Protein AF-A0A954YY53-F1 (afdb_monomer)

Radius of gyration: 18.64 Å; Cα contacts (8 Å, |Δi|>4): 77; chains: 1; bounding box: 44×34×55 Å

Mean predicted aligned error: 9.23 Å

Structure (mmCIF, N/CA/C/O backbone):
data_AF-A0A954YY53-F1
#
_entry.id   AF-A0A954YY53-F1
#
loop_
_atom_site.group_PDB
_atom_site.id
_atom_site.type_symbol
_atom_site.label_atom_id
_atom_site.label_alt_id
_atom_site.label_comp_id
_atom_site.label_asym_id
_atom_site.label_entity_id
_atom_site.label_seq_id
_atom_site.pdbx_PDB_ins_code
_atom_site.Cartn_x
_atom_site.Cartn_y
_atom_site.Cartn_z
_atom_site.occupancy
_atom_site.B_iso_or_equiv
_atom_site.auth_seq_id
_atom_site.auth_comp_id
_atom_site.auth_asym_id
_atom_site.auth_atom_id
_atom_site.pdbx_PDB_model_num
ATOM 1 N N . THR A 1 1 ? -7.122 -2.550 30.859 1.00 51.28 1 THR A N 1
ATOM 2 C CA . THR A 1 1 ? -6.478 -2.838 29.554 1.00 51.28 1 THR A CA 1
ATOM 3 C C . THR A 1 1 ? -6.355 -1.528 28.796 1.00 51.28 1 THR A C 1
ATOM 5 O O . THR A 1 1 ? -7.376 -0.921 28.524 1.00 51.28 1 THR A O 1
ATOM 8 N N . LEU A 1 2 ? -5.134 -1.042 28.533 1.00 55.38 2 LEU A N 1
ATOM 9 C CA . LEU A 1 2 ? -4.815 0.375 28.236 1.00 55.38 2 LEU A CA 1
ATOM 10 C C . LEU A 1 2 ? -5.600 1.068 27.095 1.00 55.38 2 LEU A C 1
ATOM 12 O O . LEU A 1 2 ? -5.570 2.289 27.028 1.00 55.38 2 LEU A O 1
ATOM 16 N N . LEU A 1 3 ? -6.327 0.342 26.237 1.00 59.22 3 LEU A N 1
ATOM 17 C CA . LEU A 1 3 ? -7.120 0.919 25.137 1.00 59.22 3 LEU A CA 1
ATOM 18 C C . LEU A 1 3 ? -8.454 0.192 24.845 1.00 59.22 3 LEU A C 1
ATOM 20 O O . LEU A 1 3 ? -9.056 0.445 23.808 1.00 59.22 3 LEU A O 1
ATOM 24 N N . GLY A 1 4 ? -8.893 -0.776 25.665 1.00 58.84 4 GLY A N 1
ATOM 25 C CA . GLY A 1 4 ? -10.041 -1.647 25.319 1.00 58.84 4 GLY A CA 1
ATOM 26 C C . GLY A 1 4 ? -9.805 -2.579 24.112 1.00 58.84 4 GLY A C 1
ATOM 27 O O . GLY A 1 4 ? -10.620 -3.437 23.812 1.00 58.84 4 GLY A O 1
ATOM 28 N N . LEU A 1 5 ? -8.636 -2.483 23.466 1.00 59.84 5 LEU A N 1
ATOM 29 C CA . LEU A 1 5 ? -8.260 -3.233 22.264 1.00 59.84 5 LEU A CA 1
ATOM 30 C C . LEU A 1 5 ? -8.167 -4.750 22.449 1.00 59.84 5 LEU A C 1
ATOM 32 O O . LEU A 1 5 ? -8.035 -5.452 21.459 1.00 59.84 5 LEU A O 1
ATOM 36 N N . ARG A 1 6 ? -8.137 -5.256 23.687 1.00 65.75 6 ARG A N 1
ATOM 37 C CA . ARG A 1 6 ? -7.903 -6.683 23.950 1.00 65.75 6 ARG A CA 1
ATOM 38 C C . ARG A 1 6 ? -9.086 -7.537 23.492 1.00 65.75 6 ARG A C 1
ATOM 40 O O . ARG A 1 6 ? -8.856 -8.642 23.014 1.00 65.75 6 ARG A O 1
ATOM 47 N N . ASP A 1 7 ? -10.295 -6.986 23.582 1.00 68.69 7 ASP A N 1
ATOM 48 C CA . ASP A 1 7 ? -11.527 -7.664 23.178 1.00 68.69 7 ASP A CA 1
ATOM 49 C C . ASP A 1 7 ? -11.673 -7.662 21.647 1.00 68.69 7 ASP A C 1
ATOM 51 O O . ASP A 1 7 ? -11.988 -8.695 21.071 1.00 68.69 7 ASP A O 1
ATOM 55 N N . ASP A 1 8 ? -11.308 -6.552 20.985 1.00 78.75 8 ASP A N 1
ATOM 56 C CA . ASP A 1 8 ? -11.354 -6.390 19.518 1.00 78.75 8 ASP A CA 1
ATOM 57 C C . ASP A 1 8 ? -10.004 -6.703 18.808 1.00 78.75 8 ASP A C 1
ATOM 59 O O . ASP A 1 8 ? -9.781 -6.342 17.641 1.00 78.75 8 ASP A O 1
ATOM 63 N N . PHE A 1 9 ? -9.030 -7.306 19.507 1.00 81.75 9 PHE A N 1
ATOM 64 C CA . PHE A 1 9 ? -7.673 -7.523 18.970 1.00 81.75 9 PHE A CA 1
ATOM 65 C C . PHE A 1 9 ? -7.703 -8.470 17.772 1.00 81.75 9 PHE A C 1
ATOM 67 O O . PHE A 1 9 ? -7.018 -8.257 16.768 1.00 81.75 9 PHE A O 1
ATOM 74 N N . ARG A 1 10 ? -8.541 -9.508 17.869 1.00 84.00 10 ARG A N 1
ATOM 75 C CA . ARG A 1 10 ? -8.727 -10.496 16.811 1.00 84.00 10 ARG A CA 1
ATOM 76 C C . ARG A 1 10 ? -9.337 -9.853 15.572 1.00 84.00 10 ARG A C 1
ATOM 78 O O . ARG A 1 10 ? -8.812 -10.074 14.482 1.00 84.00 10 ARG A O 1
ATOM 85 N N . GLU A 1 11 ? -10.386 -9.043 15.715 1.00 85.06 11 GLU A N 1
ATOM 86 C CA . GLU A 1 11 ? -10.974 -8.336 14.574 1.00 85.06 11 GLU A CA 1
ATOM 87 C C . GLU A 1 11 ? -9.999 -7.325 13.958 1.00 85.06 11 GLU A C 1
ATOM 89 O O . GLU A 1 11 ? -9.942 -7.190 12.736 1.00 85.06 11 GLU A O 1
ATOM 94 N N . SER A 1 12 ? -9.182 -6.662 14.780 1.00 85.38 12 SER A N 1
ATOM 95 C CA . SER A 1 12 ? -8.150 -5.736 14.296 1.00 85.38 12 SER A CA 1
ATOM 96 C C . SER A 1 12 ? -7.101 -6.457 13.443 1.00 85.38 12 SER A C 1
ATOM 98 O O . SER A 1 12 ? -6.790 -6.013 12.337 1.00 85.38 12 SER A O 1
ATOM 100 N N . LEU A 1 13 ? -6.596 -7.607 13.906 1.00 85.62 13 LEU A N 1
ATOM 101 C CA . LEU A 1 13 ? -5.674 -8.437 13.124 1.00 85.62 13 LEU A CA 1
ATOM 102 C C . LEU A 1 13 ? -6.324 -8.962 11.841 1.00 85.62 13 LEU A C 1
ATOM 104 O O . LEU A 1 13 ? -5.701 -8.913 10.782 1.00 85.62 13 LEU A O 1
ATOM 108 N N . GLN A 1 14 ? -7.578 -9.416 11.902 1.00 88.25 14 GLN A N 1
ATOM 109 C CA . GLN A 1 14 ? -8.319 -9.850 10.714 1.00 88.25 14 GLN A CA 1
ATOM 110 C C . GLN A 1 14 ? -8.444 -8.725 9.682 1.00 88.25 14 GLN A C 1
ATOM 112 O O . GLN A 1 14 ? -8.233 -8.968 8.496 1.00 88.25 14 GLN A O 1
ATOM 117 N N . ALA A 1 15 ? -8.721 -7.493 10.114 1.00 87.75 15 ALA A N 1
ATOM 118 C CA . ALA A 1 15 ? -8.807 -6.334 9.230 1.00 87.75 15 ALA A CA 1
ATOM 119 C C . ALA A 1 15 ? -7.459 -5.984 8.570 1.00 87.75 15 ALA A C 1
ATOM 121 O O . ALA A 1 15 ? -7.425 -5.552 7.411 1.00 87.75 15 ALA A O 1
ATOM 122 N N . ILE A 1 16 ? -6.347 -6.180 9.286 1.00 88.56 16 ILE A N 1
ATOM 123 C CA . ILE A 1 16 ? -4.993 -6.008 8.741 1.00 88.56 16 ILE A CA 1
ATOM 124 C C . ILE A 1 16 ? -4.698 -7.105 7.711 1.00 88.56 16 ILE A C 1
ATOM 126 O O . ILE A 1 16 ? -4.342 -6.789 6.574 1.00 88.56 16 ILE A O 1
ATOM 130 N N . PHE A 1 17 ? -4.901 -8.377 8.067 1.00 90.38 17 PHE A N 1
ATOM 131 C CA . PHE A 1 17 ? -4.653 -9.508 7.168 1.00 90.38 17 PHE A CA 1
ATOM 132 C C . PHE A 1 17 ? -5.549 -9.485 5.930 1.00 90.38 17 PHE A C 1
ATOM 134 O O . PHE A 1 17 ? -5.073 -9.784 4.840 1.00 90.38 17 PHE A O 1
ATOM 141 N N . ALA A 1 18 ? -6.808 -9.064 6.057 1.00 89.88 18 ALA A N 1
ATOM 142 C CA . ALA A 1 18 ? -7.699 -8.882 4.916 1.00 89.88 18 ALA A CA 1
ATOM 143 C C . ALA A 1 18 ? -7.172 -7.812 3.946 1.00 89.88 18 ALA A C 1
ATOM 145 O O . ALA A 1 18 ? -7.230 -7.998 2.732 1.00 89.88 18 ALA A O 1
ATOM 146 N N . GLY A 1 19 ? -6.604 -6.718 4.467 1.00 89.75 19 GLY A N 1
ATOM 147 C CA . GLY A 1 19 ? -5.923 -5.712 3.649 1.00 89.75 19 GLY A CA 1
ATOM 148 C C . GLY A 1 19 ? -4.713 -6.277 2.899 1.00 89.75 19 GLY A C 1
ATOM 149 O O . GLY A 1 19 ? -4.569 -6.024 1.703 1.00 89.75 19 GLY A O 1
ATOM 150 N N . GLN A 1 20 ? -3.882 -7.084 3.573 1.00 92.12 20 GLN A N 1
ATOM 151 C CA . GLN A 1 20 ? -2.718 -7.739 2.953 1.00 92.12 20 GLN A CA 1
ATOM 152 C C . GLN A 1 20 ? -3.133 -8.767 1.894 1.00 92.12 20 GLN A C 1
ATOM 154 O O . GLN A 1 20 ? -2.580 -8.778 0.800 1.00 92.12 20 GLN A O 1
ATOM 159 N N . ALA A 1 21 ? -4.158 -9.573 2.172 1.00 93.62 21 ALA A N 1
ATOM 160 C CA . ALA A 1 21 ? -4.718 -10.502 1.198 1.00 93.62 21 ALA A CA 1
ATOM 161 C C . ALA A 1 21 ? -5.263 -9.756 -0.030 1.00 93.62 21 ALA A C 1
ATOM 163 O O . ALA A 1 21 ? -4.991 -10.155 -1.160 1.00 93.62 21 ALA A O 1
ATOM 164 N N . GLY A 1 22 ? -5.967 -8.636 0.177 1.00 92.81 22 GLY A N 1
ATOM 165 C CA . GLY A 1 22 ? -6.443 -7.775 -0.906 1.00 92.81 22 GLY A CA 1
ATOM 166 C C . GLY A 1 22 ? -5.305 -7.245 -1.782 1.00 92.81 22 GLY A C 1
ATOM 167 O O . GLY A 1 22 ? -5.381 -7.349 -3.004 1.00 92.81 22 GLY A O 1
ATOM 168 N N . LEU A 1 23 ? -4.227 -6.748 -1.168 1.00 93.31 23 LEU A N 1
ATOM 169 C CA . LEU A 1 23 ? -3.012 -6.326 -1.873 1.00 93.31 23 LEU A CA 1
ATOM 170 C C . LEU A 1 23 ? -2.425 -7.471 -2.718 1.00 93.31 23 LEU A C 1
ATOM 172 O O . LEU A 1 23 ? -2.182 -7.289 -3.911 1.00 93.31 23 LEU A O 1
ATOM 176 N N . SER A 1 24 ? -2.224 -8.650 -2.119 1.00 93.94 24 SER A N 1
ATOM 177 C CA . SER A 1 24 ? -1.641 -9.814 -2.799 1.00 93.94 24 SER A CA 1
ATOM 178 C C . SER A 1 24 ? -2.498 -10.303 -3.965 1.00 93.94 24 SER A C 1
ATOM 180 O O . SER A 1 24 ? -1.963 -10.592 -5.032 1.00 93.94 24 SER A O 1
ATOM 182 N N . VAL A 1 25 ? -3.822 -10.359 -3.793 1.00 96.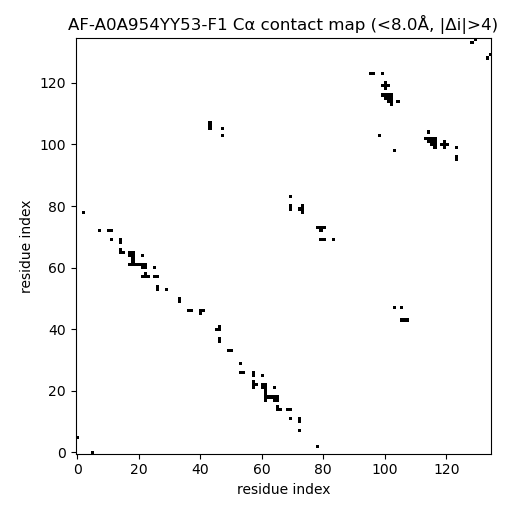19 25 VAL A N 1
ATOM 183 C CA . VAL A 1 25 ? -4.756 -10.769 -4.853 1.00 96.19 25 VAL A CA 1
ATOM 184 C C . VAL A 1 25 ? -4.731 -9.778 -6.015 1.00 96.19 25 VAL A C 1
ATOM 186 O O . VAL A 1 25 ? -4.698 -10.198 -7.170 1.00 96.19 25 VAL A O 1
ATOM 189 N N . VAL A 1 26 ? -4.696 -8.471 -5.735 1.00 95.62 26 VAL A N 1
ATOM 190 C CA . VAL A 1 26 ? -4.638 -7.452 -6.792 1.00 95.62 26 VAL A CA 1
ATOM 191 C C . VAL A 1 26 ? -3.305 -7.507 -7.536 1.00 95.62 26 VAL A C 1
ATOM 193 O O . VAL A 1 26 ? -3.308 -7.494 -8.763 1.00 95.62 26 VAL A O 1
ATOM 196 N N . LEU A 1 27 ? -2.172 -7.650 -6.840 1.00 93.62 27 LEU A N 1
ATOM 197 C CA . LEU A 1 27 ? -0.876 -7.844 -7.504 1.00 93.62 27 LEU A CA 1
ATOM 198 C C . LEU A 1 27 ? -0.847 -9.119 -8.354 1.00 93.62 27 LEU A C 1
ATOM 200 O O . LEU A 1 27 ? -0.361 -9.084 -9.482 1.00 93.62 27 LEU A O 1
ATOM 204 N N . ALA A 1 28 ? -1.399 -10.225 -7.850 1.00 95.31 28 ALA A N 1
ATOM 205 C CA . ALA A 1 28 ? -1.491 -11.474 -8.601 1.00 95.31 28 ALA A CA 1
ATOM 206 C C . ALA A 1 28 ? -2.349 -11.318 -9.867 1.00 95.31 28 ALA A C 1
ATOM 208 O O . ALA A 1 28 ? -1.978 -11.820 -10.926 1.00 95.31 28 ALA A O 1
ATOM 209 N N . ALA A 1 29 ? -3.453 -10.571 -9.787 1.00 95.81 29 ALA A N 1
ATOM 210 C CA . ALA A 1 29 ? -4.299 -10.266 -10.938 1.00 95.81 29 ALA A CA 1
ATOM 211 C C . ALA A 1 29 ? -3.608 -9.345 -11.962 1.00 95.81 29 ALA A C 1
ATOM 213 O O . ALA A 1 29 ? -3.859 -9.464 -13.161 1.00 95.81 29 ALA A O 1
ATOM 214 N N . LEU A 1 30 ? -2.723 -8.451 -11.510 1.00 93.06 30 LEU A N 1
ATOM 215 C CA . LEU A 1 30 ? -1.957 -7.540 -12.369 1.00 93.06 30 LEU A CA 1
ATOM 216 C C . LEU A 1 30 ? -0.687 -8.179 -12.958 1.00 93.06 30 LEU A C 1
ATOM 218 O O . LEU A 1 30 ? -0.178 -7.704 -13.971 1.00 93.06 30 LEU A O 1
ATOM 222 N N . ALA A 1 31 ? -0.195 -9.282 -12.390 1.00 91.56 31 ALA A N 1
ATOM 223 C CA . ALA A 1 31 ? 0.987 -10.002 -12.867 1.00 91.56 31 ALA A CA 1
ATOM 224 C C . ALA A 1 31 ? 0.992 -10.330 -14.381 1.00 91.56 31 ALA A C 1
ATOM 226 O O . ALA A 1 31 ? 2.008 -10.053 -15.030 1.00 91.56 31 ALA A O 1
ATOM 227 N N . PRO A 1 32 ? -0.087 -10.867 -14.997 1.00 92.69 32 PRO A N 1
ATOM 228 C CA . PRO A 1 32 ? -0.109 -11.101 -16.444 1.00 92.69 32 PRO A CA 1
ATOM 229 C C . PRO A 1 32 ? 0.023 -9.805 -17.258 1.00 92.69 32 PRO A C 1
ATOM 231 O O . PRO A 1 32 ? 0.666 -9.809 -18.307 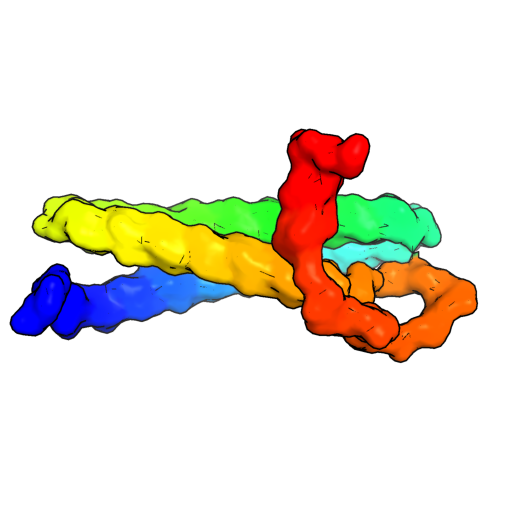1.00 92.69 32 PRO A O 1
ATOM 234 N N . MET A 1 33 ? -0.512 -8.686 -16.759 1.00 89.81 33 MET A N 1
ATOM 235 C CA . MET A 1 33 ? -0.394 -7.375 -17.405 1.00 89.81 33 MET A CA 1
ATOM 236 C C . MET A 1 33 ? 1.055 -6.871 -17.373 1.00 89.81 33 MET A C 1
ATOM 238 O O . MET A 1 33 ? 1.575 -6.427 -18.397 1.00 89.81 33 MET A O 1
ATOM 242 N N . THR A 1 34 ? 1.744 -7.023 -16.237 1.00 88.69 34 THR A N 1
ATOM 243 C CA . THR A 1 34 ? 3.180 -6.719 -16.115 1.00 88.69 34 THR A CA 1
ATOM 244 C C . THR A 1 34 ? 4.021 -7.576 -17.054 1.00 88.69 34 THR A C 1
ATOM 246 O O . THR A 1 34 ? 4.938 -7.071 -17.704 1.00 88.69 34 THR A O 1
ATOM 249 N N . ARG A 1 35 ? 3.693 -8.868 -17.183 1.00 88.06 35 ARG A N 1
ATOM 250 C CA . ARG A 1 35 ? 4.406 -9.765 -18.098 1.00 88.06 35 ARG A CA 1
ATOM 251 C C . ARG A 1 35 ? 4.222 -9.357 -19.557 1.00 88.06 35 ARG A C 1
ATOM 253 O O . ARG A 1 35 ? 5.196 -9.357 -20.303 1.00 88.06 35 ARG A O 1
ATOM 260 N N . PHE A 1 36 ? 3.002 -8.995 -19.947 1.00 89.50 36 PHE A N 1
ATOM 261 C CA . PHE A 1 36 ? 2.715 -8.500 -21.291 1.00 89.50 36 PHE A CA 1
ATOM 262 C C . PHE A 1 36 ? 3.499 -7.217 -21.606 1.00 89.50 36 PHE A C 1
ATOM 264 O O . PHE A 1 36 ? 4.104 -7.117 -22.671 1.00 89.50 36 PHE A O 1
ATOM 271 N N . TRP A 1 37 ? 3.574 -6.276 -20.659 1.00 86.62 37 TRP A N 1
ATOM 272 C CA . TRP A 1 37 ? 4.344 -5.039 -20.827 1.00 86.62 37 TRP A CA 1
ATOM 273 C C . TRP A 1 37 ? 5.832 -5.303 -21.095 1.00 86.62 37 TRP A C 1
ATOM 275 O O . TRP A 1 37 ? 6.405 -4.717 -22.011 1.00 86.62 37 TRP A O 1
ATOM 285 N N . TYR A 1 38 ? 6.444 -6.230 -20.351 1.00 85.12 38 TYR A N 1
ATOM 286 C CA . TYR A 1 38 ? 7.854 -6.602 -20.540 1.00 85.12 38 TYR A CA 1
ATOM 287 C C . TYR A 1 38 ? 8.142 -7.289 -21.875 1.00 85.12 38 TYR A C 1
ATOM 289 O O . TYR A 1 38 ? 9.258 -7.189 -22.368 1.00 85.12 38 TYR A O 1
ATOM 297 N N . PHE A 1 39 ? 7.163 -7.968 -22.475 1.00 87.50 39 PHE A N 1
ATOM 298 C CA . PHE A 1 39 ? 7.314 -8.482 -23.838 1.00 87.50 39 PHE A CA 1
ATOM 299 C C . PHE A 1 39 ? 7.167 -7.395 -24.908 1.00 87.50 39 PHE A C 1
ATOM 301 O O . PHE A 1 39 ? 7.650 -7.574 -26.020 1.00 87.50 39 PHE A O 1
ATOM 308 N N . SER A 1 40 ? 6.492 -6.287 -24.592 1.00 85.31 40 SER A N 1
ATOM 309 C CA . SER A 1 40 ? 6.173 -5.234 -25.559 1.00 85.31 40 SER A CA 1
ATOM 310 C C . SER A 1 40 ? 7.161 -4.063 -25.563 1.00 85.31 40 SER A C 1
ATOM 312 O O . SER A 1 40 ? 7.159 -3.299 -26.527 1.00 85.31 40 SER A O 1
ATOM 314 N N . SER A 1 41 ? 7.944 -3.856 -24.500 1.00 79.12 41 SER A N 1
ATOM 315 C CA . SER A 1 41 ? 8.825 -2.691 -24.358 1.00 79.12 41 SER A CA 1
ATOM 316 C C . SER A 1 41 ? 10.134 -3.047 -23.660 1.00 79.12 41 SER A C 1
ATOM 318 O O . SER A 1 41 ? 10.130 -3.620 -22.575 1.00 79.12 41 SER A O 1
ATOM 320 N N . GLU A 1 42 ? 11.252 -2.622 -24.249 1.00 77.38 42 GLU A N 1
ATOM 321 C CA . GLU A 1 42 ? 12.603 -2.781 -23.687 1.00 77.38 42 GLU A CA 1
ATOM 322 C C . GLU A 1 42 ? 13.032 -1.575 -22.826 1.00 77.38 42 GLU A C 1
ATOM 324 O O . GLU A 1 42 ? 14.142 -1.520 -22.299 1.00 77.38 42 GLU A O 1
ATOM 329 N N . SER A 1 43 ? 12.159 -0.573 -22.657 1.00 82.50 43 SER A N 1
ATOM 330 C CA . SER A 1 43 ? 12.493 0.631 -21.894 1.00 82.50 43 SER A CA 1
ATOM 331 C C . SER A 1 43 ? 12.518 0.365 -20.386 1.00 82.50 43 SER A C 1
ATOM 333 O O . SER A 1 43 ? 11.471 0.198 -19.756 1.00 82.50 43 SER A O 1
ATOM 335 N N . TYR A 1 44 ? 13.704 0.460 -19.778 1.00 77.62 44 TYR A N 1
ATOM 336 C CA . TYR A 1 44 ? 13.890 0.375 -18.323 1.00 77.62 44 TYR A CA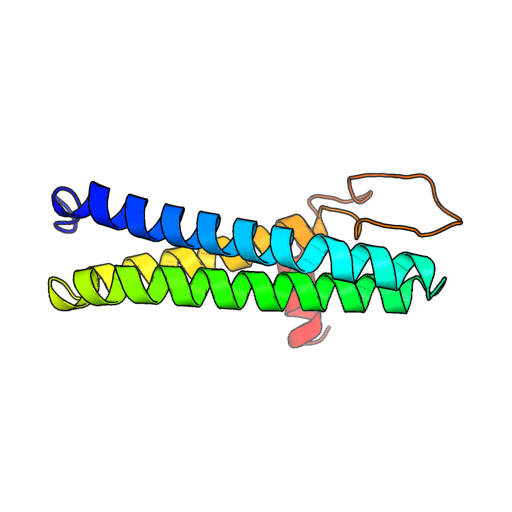 1
ATOM 337 C C . TYR A 1 44 ? 13.035 1.392 -17.549 1.00 77.62 44 TYR A C 1
ATOM 339 O O . TYR A 1 44 ? 12.341 1.046 -16.593 1.00 77.62 44 TYR A O 1
ATOM 347 N N . ARG A 1 45 ? 13.022 2.659 -17.990 1.00 80.69 45 ARG A N 1
ATOM 348 C CA . ARG A 1 45 ? 12.214 3.710 -17.348 1.00 80.69 45 ARG A CA 1
ATOM 349 C C . ARG A 1 45 ? 10.718 3.400 -17.447 1.00 80.69 45 ARG A C 1
ATOM 351 O O . ARG A 1 45 ? 9.990 3.630 -16.483 1.00 80.69 45 ARG A O 1
ATOM 358 N N . GLY A 1 46 ? 10.270 2.871 -18.587 1.00 83.25 46 GLY A N 1
ATOM 359 C CA . GLY A 1 46 ? 8.885 2.441 -18.782 1.00 83.25 46 GLY A CA 1
ATOM 360 C C . GLY A 1 46 ? 8.504 1.284 -17.858 1.00 83.25 46 GLY A C 1
ATOM 361 O O . GLY A 1 46 ? 7.472 1.346 -17.195 1.00 83.25 46 GLY A O 1
ATOM 362 N N . ALA A 1 47 ? 9.360 0.265 -17.757 1.00 83.06 47 ALA A N 1
ATOM 363 C CA . ALA A 1 47 ? 9.193 -0.860 -16.839 1.00 83.06 47 ALA A CA 1
ATOM 364 C C . ALA A 1 47 ? 9.095 -0.406 -15.373 1.00 83.06 47 ALA A C 1
ATOM 366 O O . ALA A 1 47 ? 8.184 -0.826 -14.656 1.00 83.06 47 ALA A O 1
ATOM 367 N N . LEU A 1 48 ? 9.980 0.495 -14.938 1.00 81.12 48 LEU A N 1
ATOM 368 C CA . LEU A 1 48 ? 9.980 1.013 -13.570 1.00 81.12 48 LEU A CA 1
ATOM 369 C C . LEU A 1 48 ? 8.674 1.749 -13.232 1.00 81.12 48 LEU A C 1
ATOM 371 O O . LEU A 1 48 ? 8.047 1.457 -12.213 1.00 81.12 48 LEU A O 1
ATOM 375 N N . LEU A 1 49 ? 8.239 2.672 -14.098 1.00 86.44 49 LEU A N 1
ATOM 376 C CA . LEU A 1 49 ? 6.996 3.428 -13.902 1.00 86.44 49 LEU A CA 1
ATOM 377 C C . LEU A 1 49 ? 5.764 2.520 -13.926 1.00 86.44 49 LEU A C 1
ATOM 379 O O . LEU A 1 49 ? 4.849 2.707 -13.125 1.00 86.44 49 LEU A O 1
ATOM 383 N N . PHE A 1 50 ? 5.754 1.517 -14.806 1.00 88.00 50 PHE A N 1
ATOM 384 C CA . PHE A 1 50 ? 4.663 0.554 -14.893 1.00 88.00 50 PHE A CA 1
ATOM 385 C C . PHE A 1 50 ? 4.523 -0.255 -13.597 1.00 88.00 50 PHE A C 1
ATOM 387 O O . PHE A 1 50 ? 3.435 -0.319 -13.024 1.00 88.00 50 PHE A O 1
ATOM 394 N N . ASN A 1 51 ? 5.623 -0.808 -13.074 1.00 87.69 51 ASN A N 1
ATOM 395 C CA . ASN A 1 51 ? 5.595 -1.528 -11.798 1.00 87.69 51 ASN A CA 1
ATOM 396 C C . ASN A 1 51 ? 5.174 -0.611 -10.647 1.00 87.69 51 ASN A C 1
ATOM 398 O O . ASN A 1 51 ? 4.310 -0.989 -9.858 1.00 87.69 51 ASN A O 1
ATOM 402 N N . ALA A 1 52 ? 5.716 0.609 -10.578 1.00 87.50 52 ALA A N 1
ATOM 403 C CA . ALA A 1 52 ? 5.326 1.584 -9.561 1.00 87.50 52 ALA A CA 1
ATOM 404 C C . ALA A 1 52 ? 3.813 1.874 -9.590 1.00 87.50 52 ALA A C 1
ATOM 406 O O . ALA A 1 52 ? 3.169 1.930 -8.537 1.00 87.50 52 ALA A O 1
ATOM 407 N N . ALA A 1 53 ? 3.224 1.990 -10.785 1.00 90.81 53 ALA A N 1
ATOM 408 C CA . ALA A 1 53 ? 1.784 2.149 -10.957 1.00 90.81 53 ALA A CA 1
ATOM 409 C C . ALA A 1 53 ? 1.004 0.916 -10.466 1.00 90.81 53 ALA A C 1
ATOM 411 O O . ALA A 1 53 ? 0.055 1.072 -9.696 1.00 90.81 53 ALA A O 1
ATOM 412 N N . MET A 1 54 ? 1.421 -0.303 -10.829 1.00 91.25 54 MET A N 1
ATOM 413 C CA . MET A 1 54 ? 0.774 -1.545 -10.370 1.00 91.25 54 MET A CA 1
ATOM 414 C C . MET A 1 54 ? 0.811 -1.685 -8.843 1.00 91.25 54 MET A C 1
ATOM 416 O O . MET A 1 54 ? -0.219 -1.951 -8.219 1.00 91.25 54 MET A O 1
ATOM 420 N N . PHE A 1 55 ? 1.969 -1.439 -8.221 1.00 89.94 55 PHE A N 1
ATOM 421 C CA . PHE A 1 55 ? 2.113 -1.466 -6.763 1.00 89.94 55 PHE A CA 1
ATOM 422 C C . PHE A 1 55 ? 1.269 -0.388 -6.078 1.00 89.94 55 PHE A C 1
ATOM 424 O O . PHE A 1 55 ? 0.679 -0.649 -5.027 1.00 89.94 55 PHE A O 1
ATOM 431 N N . THR A 1 56 ? 1.150 0.798 -6.680 1.00 91.56 56 THR A N 1
ATOM 432 C CA . THR A 1 56 ? 0.300 1.878 -6.159 1.00 91.56 56 THR A CA 1
ATOM 433 C C . THR A 1 56 ? -1.174 1.482 -6.203 1.00 91.56 56 THR A C 1
ATOM 435 O O . THR A 1 56 ? -1.863 1.587 -5.188 1.00 91.56 56 THR A O 1
ATOM 438 N N . VAL A 1 57 ? -1.657 0.964 -7.336 1.00 93.38 57 VAL A N 1
ATOM 439 C CA . VAL A 1 57 ? -3.042 0.481 -7.479 1.00 93.38 57 VAL A CA 1
ATOM 440 C C . VAL A 1 57 ? -3.339 -0.621 -6.464 1.00 93.38 57 VAL A C 1
ATOM 442 O O . VAL A 1 57 ? -4.357 -0.566 -5.770 1.00 93.38 57 VAL A O 1
ATOM 445 N N . ALA A 1 58 ? -2.436 -1.590 -6.320 1.00 93.62 58 ALA A N 1
ATOM 446 C CA . ALA A 1 58 ? -2.625 -2.690 -5.387 1.00 93.62 58 ALA A CA 1
ATOM 447 C C . ALA A 1 58 ? -2.610 -2.230 -3.918 1.00 93.62 58 ALA A C 1
ATOM 449 O O . ALA A 1 58 ? -3.432 -2.685 -3.120 1.00 93.62 58 ALA A O 1
ATOM 450 N N . THR A 1 59 ? -1.746 -1.272 -3.569 1.00 91.38 59 THR A N 1
ATOM 451 C CA . THR A 1 59 ? -1.697 -0.663 -2.227 1.00 91.38 59 THR A CA 1
ATOM 452 C C . THR A 1 59 ? -2.987 0.085 -1.908 1.00 91.38 59 THR A C 1
ATOM 454 O O . THR A 1 59 ? -3.560 -0.103 -0.833 1.00 91.38 59 THR A O 1
ATOM 457 N N . LEU A 1 60 ? -3.499 0.884 -2.851 1.00 92.94 60 LEU A N 1
ATOM 458 C CA . LEU A 1 60 ? -4.778 1.577 -2.691 1.00 92.94 60 LEU A CA 1
ATOM 459 C C . LEU A 1 60 ? -5.927 0.583 -2.499 1.00 92.94 60 LEU A C 1
ATOM 461 O O . LEU A 1 60 ? -6.736 0.755 -1.588 1.00 92.94 60 LEU A O 1
ATOM 465 N N . ALA A 1 61 ? -5.978 -0.486 -3.295 1.00 92.06 61 ALA A N 1
ATOM 466 C CA . ALA A 1 61 ? -6.991 -1.524 -3.148 1.00 92.06 61 ALA A CA 1
ATOM 467 C C . ALA A 1 61 ? -6.908 -2.231 -1.782 1.00 92.06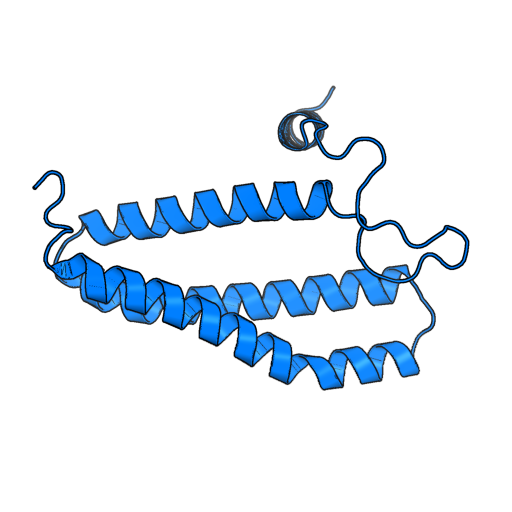 61 ALA A C 1
ATOM 469 O O . ALA A 1 61 ? -7.929 -2.361 -1.103 1.00 92.06 61 ALA A O 1
ATOM 470 N N . GLY A 1 62 ? -5.709 -2.615 -1.330 1.00 90.44 62 GLY A N 1
ATOM 471 C CA . GLY A 1 62 ? -5.495 -3.210 -0.006 1.00 90.44 62 GLY A CA 1
ATOM 472 C C . GLY A 1 62 ? -5.921 -2.281 1.137 1.00 90.44 62 GLY A C 1
ATOM 473 O O . GLY A 1 62 ? -6.587 -2.712 2.084 1.00 90.44 62 GLY A O 1
ATOM 474 N N . HIS A 1 63 ? -5.630 -0.982 1.021 1.00 90.25 63 HIS A N 1
ATOM 475 C CA . HIS A 1 63 ? -6.086 0.026 1.981 1.00 90.25 63 HIS A CA 1
ATOM 476 C C . HIS A 1 63 ? -7.607 0.194 1.973 1.00 90.25 63 HIS A C 1
ATOM 478 O O . HIS A 1 63 ? -8.208 0.286 3.043 1.00 90.25 63 HIS A O 1
ATOM 484 N N . LEU A 1 64 ? -8.252 0.180 0.803 1.00 90.88 64 LEU A N 1
ATOM 485 C CA . LEU A 1 64 ? -9.714 0.228 0.702 1.00 90.88 64 LEU A CA 1
ATOM 486 C C . LEU A 1 64 ? -10.366 -1.001 1.343 1.00 90.88 64 LEU A C 1
ATOM 488 O O . LEU A 1 64 ? -11.367 -0.861 2.048 1.00 90.88 64 LEU A O 1
ATOM 492 N N . VAL A 1 65 ? -9.796 -2.192 1.139 1.00 89.88 65 VAL A N 1
ATOM 493 C CA . VAL A 1 65 ? -10.255 -3.423 1.796 1.00 89.88 65 VAL A CA 1
ATOM 494 C C . VAL A 1 65 ? -10.125 -3.276 3.309 1.00 89.88 65 VAL A C 1
ATOM 496 O O . VAL A 1 65 ? -11.124 -3.398 4.014 1.00 89.88 65 VAL A O 1
ATOM 499 N N . SER A 1 66 ? -8.945 -2.915 3.817 1.00 86.69 66 SER A N 1
ATOM 500 C CA . SER A 1 66 ? -8.724 -2.740 5.259 1.00 86.69 66 SER A CA 1
ATOM 501 C C . SER A 1 66 ? -9.653 -1.678 5.870 1.00 86.69 66 SER A C 1
ATOM 503 O O . SER A 1 66 ? -10.260 -1.913 6.917 1.00 86.69 66 SER A O 1
ATOM 505 N N . ALA A 1 67 ? -9.871 -0.555 5.179 1.00 86.62 67 ALA A N 1
ATOM 506 C CA . ALA A 1 67 ? -10.772 0.506 5.621 1.00 86.62 67 ALA A CA 1
ATOM 507 C C . ALA A 1 67 ? -12.233 0.036 5.747 1.00 86.62 67 ALA A C 1
ATOM 509 O O . ALA A 1 67 ? -12.943 0.489 6.649 1.00 86.62 67 ALA A O 1
ATOM 510 N N . ARG A 1 68 ? -12.691 -0.890 4.890 1.00 87.88 68 ARG A N 1
ATOM 511 C CA . ARG A 1 68 ? -14.038 -1.481 4.993 1.00 87.88 68 ARG A CA 1
ATOM 512 C C . ARG A 1 68 ? -14.201 -2.290 6.280 1.00 87.88 68 ARG A C 1
ATOM 514 O O . ARG A 1 68 ? -15.202 -2.106 6.968 1.00 87.88 68 ARG A O 1
ATOM 521 N N . TYR A 1 69 ? -13.212 -3.111 6.635 1.00 85.06 69 TYR A N 1
ATOM 522 C CA . TYR A 1 69 ? -13.230 -3.882 7.885 1.00 85.06 69 TYR A CA 1
ATOM 523 C C . TYR A 1 69 ? -13.112 -2.970 9.116 1.00 85.06 69 TYR A C 1
ATOM 525 O O . TYR A 1 69 ? -13.892 -3.091 10.062 1.00 85.06 69 TYR A O 1
ATOM 533 N N . TYR A 1 70 ? -12.216 -1.979 9.074 1.00 84.50 70 TYR A N 1
ATOM 534 C CA . TYR A 1 70 ? -12.051 -1.019 10.169 1.00 84.50 70 TYR A CA 1
ATOM 535 C C . TYR A 1 70 ? -13.264 -0.108 10.373 1.00 84.50 70 TYR A C 1
ATOM 537 O O . TYR A 1 70 ? -13.481 0.348 11.493 1.00 84.50 70 TYR A O 1
ATOM 545 N N . LYS A 1 71 ? -14.092 0.152 9.350 1.00 87.50 71 LYS A N 1
ATOM 546 C CA . LYS A 1 71 ? -15.311 0.969 9.497 1.00 87.50 71 LYS A CA 1
ATOM 547 C C . LYS A 1 71 ? -16.257 0.401 10.564 1.00 87.50 71 LYS A C 1
ATOM 549 O O . LYS A 1 71 ? -16.824 1.179 11.329 1.00 87.50 71 LYS A O 1
ATOM 554 N N . VAL A 1 72 ? -16.384 -0.926 10.640 1.00 83.94 72 VAL A N 1
ATOM 555 C CA . VAL A 1 72 ? -17.222 -1.614 11.639 1.00 83.94 72 VAL A CA 1
ATOM 556 C C . VAL A 1 72 ? -16.629 -1.466 13.045 1.00 83.94 72 VAL A C 1
ATOM 558 O O . VAL A 1 72 ? -17.351 -1.132 13.980 1.00 83.94 72 VAL A O 1
ATOM 561 N N . LEU A 1 73 ? -15.308 -1.615 13.189 1.00 82.19 73 LEU A N 1
ATOM 562 C CA . LEU A 1 73 ? -14.607 -1.433 14.470 1.00 82.19 73 LEU A CA 1
ATOM 563 C C . LEU A 1 73 ? -14.650 0.019 14.961 1.00 82.19 73 LEU A C 1
ATOM 565 O O . LEU A 1 73 ? -14.918 0.284 16.131 1.00 82.19 73 LEU A O 1
ATOM 569 N N . ILE A 1 74 ? -14.445 0.983 14.062 1.00 85.44 74 ILE A N 1
ATOM 570 C CA . ILE A 1 74 ? -14.470 2.417 14.382 1.00 85.44 74 ILE A CA 1
ATOM 571 C C . ILE A 1 74 ? -15.858 2.862 14.862 1.00 85.44 74 ILE A C 1
ATOM 573 O O . ILE A 1 74 ? -15.944 3.783 15.677 1.00 85.44 74 ILE A O 1
ATOM 577 N N . ALA A 1 75 ? -16.929 2.228 14.373 1.00 85.94 75 ALA A N 1
ATOM 578 C CA . ALA A 1 75 ? -18.288 2.498 14.834 1.00 85.94 75 ALA A CA 1
ATOM 579 C C . ALA A 1 75 ? -18.511 2.067 16.295 1.00 85.94 75 ALA A C 1
ATOM 581 O O . ALA A 1 75 ? -19.292 2.710 16.989 1.00 85.94 75 ALA A O 1
ATOM 582 N N . ARG A 1 76 ? -17.798 1.034 16.774 1.00 82.56 76 ARG A N 1
ATOM 583 C CA . ARG A 1 76 ? -17.827 0.603 18.182 1.00 82.56 76 ARG A CA 1
ATOM 584 C C . ARG A 1 76 ? -16.997 1.529 19.069 1.00 82.56 76 ARG A C 1
ATOM 586 O O . ARG A 1 76 ? -17.499 2.057 20.056 1.00 82.56 76 ARG A O 1
ATOM 593 N N . HIS A 1 77 ? -15.740 1.774 18.687 1.00 82.12 77 HIS A N 1
ATOM 594 C CA . HIS A 1 77 ? -14.819 2.610 19.459 1.00 82.12 77 HIS A CA 1
ATOM 595 C C . HIS A 1 77 ? -13.936 3.486 18.564 1.00 82.12 77 HIS A C 1
ATOM 597 O O . HIS A 1 77 ? -13.207 3.013 17.690 1.00 82.12 77 HIS A O 1
ATOM 603 N N . ARG A 1 78 ? -13.918 4.799 18.839 1.00 81.81 78 ARG A N 1
ATOM 604 C CA . ARG A 1 78 ? -13.156 5.788 18.053 1.00 81.81 78 ARG A CA 1
ATOM 605 C C . ARG A 1 78 ? -11.633 5.569 18.111 1.00 81.81 78 ARG A C 1
ATOM 607 O O . ARG A 1 78 ? -10.942 5.971 17.175 1.00 81.81 78 ARG A O 1
ATOM 614 N N . HIS A 1 79 ? -11.115 4.897 19.145 1.00 81.94 79 HIS A N 1
ATOM 615 C CA . HIS A 1 79 ? -9.687 4.569 19.290 1.00 81.94 79 HIS A CA 1
ATOM 616 C C . HIS A 1 79 ? -9.145 3.708 18.138 1.00 81.94 79 HIS A C 1
ATOM 618 O O . HIS A 1 79 ? -8.008 3.913 17.709 1.00 81.94 79 HIS A O 1
ATOM 624 N N . HIS A 1 80 ? -9.979 2.847 17.541 1.00 83.38 80 HIS A N 1
ATOM 625 C CA . HIS A 1 80 ? -9.606 2.031 16.377 1.00 83.38 80 HIS A CA 1
ATOM 626 C C . HIS A 1 80 ? -9.207 2.870 15.156 1.00 83.38 80 HIS A C 1
ATOM 628 O O . HIS A 1 80 ? -8.398 2.438 14.338 1.00 83.38 80 HIS A O 1
ATOM 634 N N . ARG A 1 81 ? -9.698 4.115 15.053 1.00 85.56 81 ARG A N 1
ATOM 635 C CA . ARG A 1 81 ? -9.296 5.052 13.990 1.00 85.56 81 ARG A CA 1
ATOM 636 C C . ARG A 1 81 ? -7.849 5.506 14.152 1.00 85.56 81 ARG A C 1
ATOM 638 O O . ARG A 1 81 ? -7.150 5.654 13.153 1.00 85.56 81 ARG A O 1
ATOM 645 N N . ILE A 1 82 ? -7.424 5.766 15.389 1.00 86.75 82 ILE A N 1
ATOM 646 C CA . ILE A 1 82 ? -6.049 6.182 15.690 1.00 86.75 82 ILE A CA 1
ATOM 647 C C . ILE A 1 82 ? -5.113 5.005 15.428 1.00 86.75 82 ILE A C 1
ATOM 649 O O . ILE A 1 82 ? -4.126 5.183 14.724 1.00 86.75 82 ILE A O 1
ATOM 653 N N . ALA A 1 83 ? -5.474 3.805 15.895 1.00 85.19 83 ALA A N 1
ATOM 654 C CA . ALA A 1 83 ? -4.705 2.588 15.643 1.00 85.19 83 ALA A CA 1
ATOM 655 C C . ALA A 1 83 ? -4.528 2.317 14.137 1.00 85.19 83 ALA A C 1
ATOM 657 O O . ALA A 1 83 ? -3.405 2.124 13.680 1.00 85.19 83 ALA A O 1
ATOM 658 N N . HIS A 1 84 ? -5.607 2.393 13.347 1.00 84.56 84 HIS A N 1
ATOM 659 C CA . HIS A 1 84 ? -5.535 2.195 11.897 1.00 84.56 84 HIS A CA 1
ATOM 660 C C . HIS A 1 84 ? -4.654 3.245 11.201 1.00 84.56 84 HIS A C 1
ATOM 662 O O . HIS A 1 84 ? -3.824 2.901 10.365 1.00 84.56 84 HIS A O 1
ATOM 668 N N . ARG A 1 85 ? -4.779 4.530 11.567 1.00 88.12 85 ARG A N 1
ATOM 669 C CA . ARG A 1 85 ? -3.932 5.598 11.005 1.00 88.12 85 ARG A CA 1
ATOM 670 C C . ARG A 1 85 ? -2.464 5.433 11.381 1.00 88.12 85 ARG A C 1
ATOM 672 O O . ARG A 1 85 ? -1.614 5.568 10.509 1.00 88.12 85 ARG A O 1
ATOM 679 N N . ALA A 1 86 ? -2.177 5.136 12.647 1.00 88.31 86 ALA A N 1
ATOM 680 C CA . ALA A 1 86 ? -0.820 4.879 13.114 1.00 88.31 86 ALA A CA 1
ATOM 681 C C . ALA A 1 86 ? -0.198 3.714 12.334 1.00 88.31 86 ALA A C 1
ATOM 683 O O . ALA A 1 86 ? 0.913 3.845 11.833 1.00 88.31 86 ALA A O 1
ATOM 684 N N . TRP A 1 87 ? -0.957 2.633 12.129 1.00 87.62 87 TRP A N 1
ATOM 685 C CA . TRP A 1 87 ? -0.520 1.488 11.334 1.00 87.62 87 TRP A CA 1
ATOM 686 C C . TRP A 1 87 ? -0.178 1.860 9.888 1.00 87.62 87 TRP A C 1
ATOM 688 O O . TRP A 1 87 ? 0.895 1.504 9.408 1.00 87.62 87 TRP A O 1
ATOM 698 N N . LEU A 1 88 ? -1.049 2.614 9.206 1.00 88.12 88 LEU A N 1
ATOM 699 C CA . LEU A 1 88 ? -0.804 3.070 7.831 1.00 88.12 88 LEU A CA 1
ATOM 700 C C . LEU A 1 88 ? 0.440 3.963 7.729 1.00 88.12 88 LEU A C 1
ATOM 702 O O . LEU A 1 88 ? 1.221 3.816 6.791 1.00 88.12 88 LEU A O 1
ATOM 706 N N . ILE A 1 89 ? 0.640 4.865 8.696 1.00 89.31 89 ILE A N 1
ATOM 707 C CA . ILE A 1 89 ? 1.823 5.735 8.749 1.0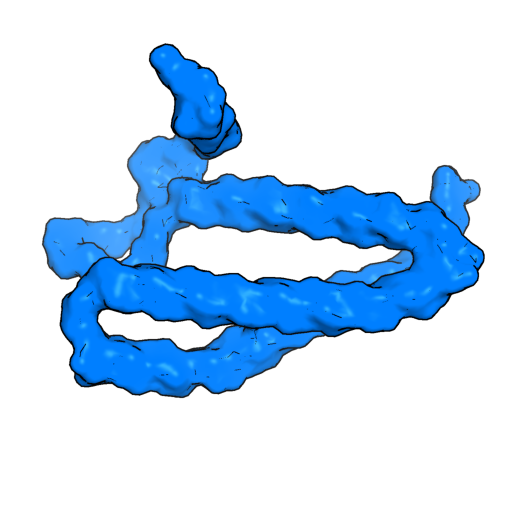0 89.31 89 ILE A CA 1
ATOM 708 C C . ILE A 1 89 ? 3.087 4.891 8.922 1.00 89.31 89 ILE A C 1
ATOM 710 O O . ILE A 1 89 ? 4.032 5.051 8.153 1.00 89.31 89 ILE A O 1
ATOM 714 N N . THR A 1 90 ? 3.102 3.957 9.877 1.00 88.00 90 THR A N 1
ATOM 715 C CA . THR A 1 90 ? 4.241 3.051 10.076 1.00 88.00 90 THR A CA 1
ATOM 716 C C . THR A 1 90 ? 4.533 2.236 8.817 1.00 88.00 90 THR A C 1
ATOM 718 O O . THR A 1 90 ? 5.690 2.144 8.417 1.00 88.00 90 THR A O 1
ATOM 721 N N . TYR A 1 91 ? 3.506 1.706 8.148 1.00 86.44 91 TYR A N 1
ATOM 722 C CA . TYR A 1 91 ? 3.677 0.959 6.899 1.00 86.44 91 TYR A CA 1
ATOM 723 C C . TYR A 1 91 ? 4.259 1.814 5.772 1.00 86.44 91 TYR A C 1
ATOM 725 O O . TYR A 1 91 ? 5.126 1.339 5.045 1.00 86.44 91 TYR A O 1
ATOM 733 N N . ALA A 1 92 ? 3.820 3.067 5.632 1.00 86.19 92 ALA A N 1
ATOM 734 C CA . ALA A 1 92 ? 4.359 3.983 4.631 1.00 86.19 92 ALA A CA 1
ATOM 735 C C . ALA A 1 92 ? 5.835 4.309 4.901 1.00 86.19 92 ALA A C 1
ATOM 737 O O . ALA A 1 92 ? 6.650 4.257 3.984 1.00 86.19 92 ALA A O 1
ATOM 738 N N . LEU A 1 93 ? 6.191 4.581 6.159 1.00 86.38 93 LEU A N 1
ATOM 739 C CA . LEU A 1 93 ? 7.571 4.830 6.579 1.00 86.38 93 LEU A CA 1
ATOM 740 C C . LEU A 1 93 ? 8.470 3.617 6.293 1.00 86.38 93 LEU A C 1
ATOM 742 O O . LEU A 1 93 ? 9.493 3.741 5.618 1.00 86.38 93 LEU A O 1
ATOM 746 N N . VAL A 1 94 ? 8.049 2.425 6.728 1.00 87.25 94 VAL A N 1
ATOM 747 C CA . VAL A 1 94 ? 8.768 1.172 6.452 1.00 87.25 94 VAL A CA 1
ATOM 748 C C . VAL A 1 94 ? 8.858 0.919 4.948 1.00 87.25 94 VAL A C 1
ATOM 750 O O . VAL A 1 94 ? 9.925 0.571 4.462 1.00 87.25 94 VAL A O 1
ATOM 753 N N . GLY A 1 95 ? 7.781 1.141 4.194 1.00 83.50 95 GLY A N 1
ATOM 754 C CA . GLY A 1 95 ? 7.761 0.970 2.743 1.00 83.50 95 GLY A CA 1
ATOM 755 C C . GLY A 1 95 ? 8.736 1.896 2.016 1.00 83.50 95 GLY A C 1
ATOM 756 O O . GLY A 1 95 ? 9.442 1.440 1.122 1.00 83.50 95 GLY A O 1
ATOM 757 N N . ILE A 1 96 ? 8.830 3.164 2.426 1.00 82.25 96 ILE A N 1
ATOM 758 C CA . ILE A 1 96 ? 9.801 4.127 1.883 1.00 82.25 96 ILE A CA 1
ATOM 759 C C . ILE A 1 96 ? 11.231 3.677 2.184 1.00 82.25 96 ILE A C 1
ATOM 761 O O . ILE A 1 96 ? 12.070 3.684 1.286 1.00 82.25 96 ILE A O 1
ATOM 765 N N . GLN A 1 97 ? 11.506 3.254 3.421 1.00 81.88 97 GLN A N 1
ATOM 766 C CA . GLN A 1 97 ? 12.830 2.754 3.799 1.00 81.88 97 GLN A CA 1
ATOM 767 C C . GLN A 1 97 ? 13.201 1.498 3.025 1.00 81.88 97 GLN A C 1
ATOM 769 O O . GLN A 1 97 ? 14.249 1.461 2.391 1.00 81.88 97 GLN A O 1
ATOM 774 N N . MET A 1 98 ? 12.308 0.511 2.978 1.00 83.12 98 MET A N 1
ATOM 775 C CA . MET A 1 98 ? 12.529 -0.698 2.192 1.00 83.12 98 MET A CA 1
ATOM 776 C C . MET A 1 98 ? 12.720 -0.353 0.712 1.00 83.12 98 MET A C 1
ATOM 778 O O . MET A 1 98 ? 13.653 -0.853 0.102 1.00 83.12 98 MET A O 1
ATOM 782 N N . GLY A 1 99 ? 11.924 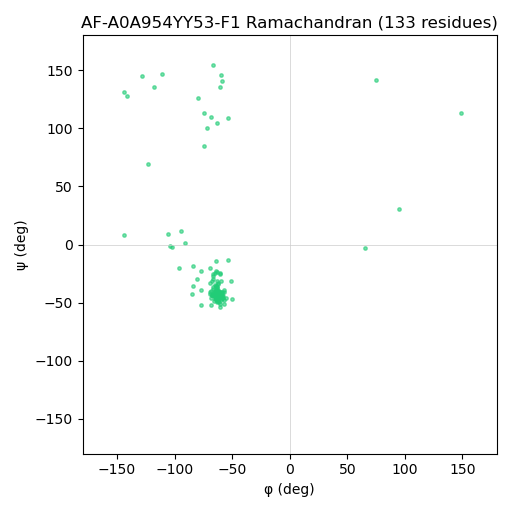0.554 0.142 1.00 77.50 99 GLY A N 1
ATOM 783 C CA . GLY A 1 99 ? 12.079 1.006 -1.244 1.00 77.50 99 GLY A CA 1
ATOM 784 C C . GLY A 1 99 ? 13.384 1.760 -1.534 1.00 77.50 99 GLY A C 1
ATOM 785 O O . GLY A 1 99 ? 13.826 1.770 -2.677 1.00 77.50 99 GLY A O 1
ATOM 786 N N . TRP A 1 100 ? 14.007 2.377 -0.528 1.00 74.06 100 TRP A N 1
ATOM 787 C CA . TRP A 1 100 ? 15.309 3.041 -0.647 1.00 74.0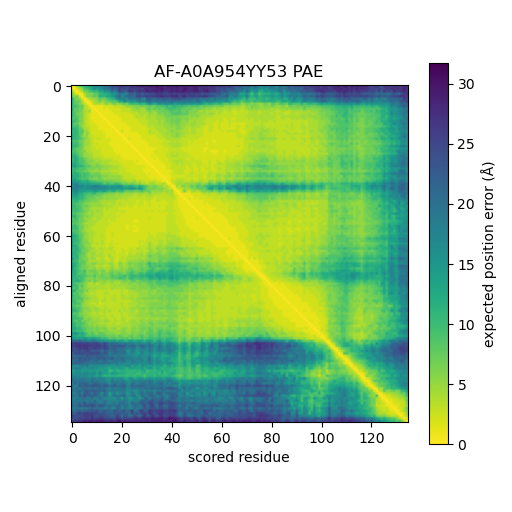6 100 TRP A CA 1
ATOM 788 C C . TRP A 1 100 ? 16.485 2.073 -0.479 1.00 74.06 100 TRP A C 1
ATOM 790 O O . TRP A 1 100 ? 17.475 2.151 -1.212 1.00 74.06 100 TRP A O 1
ATOM 800 N N . THR A 1 101 ? 16.377 1.180 0.506 1.00 77.56 101 THR A N 1
ATOM 801 C CA . THR A 1 101 ? 17.362 0.140 0.818 1.00 77.56 101 THR A CA 1
ATOM 802 C C . THR A 1 101 ? 17.472 -0.871 -0.318 1.00 77.56 101 THR A C 1
ATOM 804 O O . THR A 1 101 ? 18.573 -1.315 -0.662 1.00 77.56 101 THR A O 1
ATOM 807 N N . LEU A 1 102 ? 16.330 -1.225 -0.903 1.00 71.06 102 LEU A N 1
ATOM 808 C CA . LEU A 1 102 ? 16.238 -2.130 -2.031 1.00 71.06 102 LEU A CA 1
ATOM 809 C C . LEU A 1 102 ? 16.573 -1.366 -3.314 1.00 71.06 102 LEU A C 1
ATOM 811 O O . LEU A 1 102 ? 15.970 -0.335 -3.614 1.00 71.06 102 LEU A O 1
ATOM 815 N N . ARG A 1 103 ? 17.527 -1.869 -4.103 1.00 68.56 103 ARG A N 1
ATOM 816 C CA . ARG A 1 103 ? 17.728 -1.342 -5.461 1.00 68.56 103 ARG A CA 1
ATOM 817 C C . ARG A 1 103 ? 16.425 -1.561 -6.244 1.00 68.56 103 ARG A C 1
ATOM 819 O O . ARG A 1 103 ? 15.868 -2.652 -6.126 1.00 68.56 103 ARG A O 1
ATOM 826 N N . PRO A 1 104 ? 15.921 -0.580 -7.022 1.00 62.44 104 PRO A N 1
ATOM 827 C CA . PRO A 1 104 ? 14.688 -0.745 -7.783 1.00 62.44 104 PRO A CA 1
ATOM 828 C C . PRO A 1 104 ? 14.804 -2.001 -8.644 1.00 62.44 104 PRO A C 1
ATOM 830 O O . PRO A 1 104 ? 15.623 -2.093 -9.558 1.00 62.44 104 PRO A O 1
ATOM 833 N N . PHE A 1 105 ? 14.041 -3.012 -8.248 1.00 57.38 105 PHE A N 1
ATOM 834 C CA . PHE A 1 105 ? 14.152 -4.352 -8.781 1.00 57.38 105 PHE A CA 1
ATOM 835 C C . PHE A 1 105 ? 13.610 -4.364 -10.199 1.00 57.38 105 PHE A C 1
ATOM 837 O O . PHE A 1 105 ? 12.396 -4.376 -10.382 1.00 57.38 105 PHE A O 1
ATOM 844 N N . VAL A 1 106 ? 14.527 -4.331 -11.169 1.00 54.16 106 VAL A N 1
ATOM 845 C CA . VAL A 1 106 ? 14.508 -5.004 -12.482 1.00 54.16 106 VAL A CA 1
ATOM 846 C C . VAL A 1 106 ? 15.263 -4.147 -13.494 1.00 54.16 106 VAL A C 1
ATOM 848 O O . VAL A 1 106 ? 14.743 -3.128 -13.923 1.00 54.16 106 VAL A O 1
ATOM 851 N N . GLY A 1 107 ? 16.412 -4.641 -13.973 1.00 52.91 107 GLY A N 1
ATOM 852 C CA . GLY A 1 107 ? 16.743 -4.506 -15.395 1.00 52.91 107 GLY A CA 1
ATOM 853 C C . GLY A 1 107 ? 17.617 -3.338 -15.833 1.00 52.91 107 GLY A C 1
ATOM 854 O O . GLY A 1 107 ? 17.464 -2.898 -16.964 1.00 52.91 107 GLY A O 1
ATOM 855 N N . SER A 1 108 ? 18.541 -2.842 -15.014 1.00 56.03 108 SER A N 1
ATOM 856 C CA . SER A 1 108 ? 19.681 -2.112 -15.578 1.00 56.03 108 SER A CA 1
ATOM 857 C C . SER A 1 108 ? 20.552 -3.123 -16.340 1.00 56.03 108 SER A C 1
ATOM 859 O O . SER A 1 108 ? 21.149 -3.977 -15.677 1.00 56.03 108 SER A O 1
ATOM 861 N N . PRO A 1 109 ? 20.618 -3.085 -17.684 1.00 59.31 109 PRO A N 1
A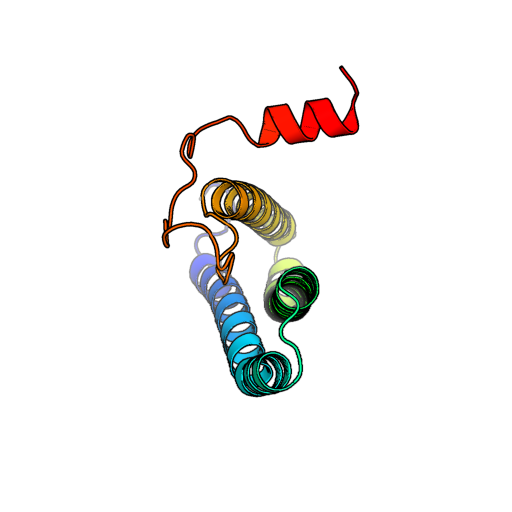TOM 862 C CA . PRO A 1 109 ? 21.339 -4.098 -18.463 1.00 59.31 109 PRO A CA 1
ATOM 863 C C . PRO A 1 109 ? 22.842 -4.110 -18.153 1.00 59.31 109 PRO A C 1
ATOM 865 O O . PRO A 1 109 ? 23.501 -5.133 -18.307 1.00 59.31 109 PRO A O 1
ATOM 868 N N . ASP A 1 110 ? 23.352 -2.976 -17.662 1.00 64.12 110 ASP A N 1
ATOM 869 C CA . ASP A 1 110 ? 24.781 -2.683 -17.568 1.00 64.12 110 ASP A CA 1
ATOM 870 C C . ASP A 1 110 ? 25.375 -2.855 -16.157 1.00 64.12 110 ASP A C 1
ATOM 872 O O . ASP A 1 110 ? 26.577 -2.663 -15.977 1.00 64.12 110 ASP A O 1
ATOM 876 N N . VAL A 1 111 ? 24.575 -3.196 -15.132 1.00 63.97 111 VAL A N 1
ATOM 877 C CA . VAL A 1 111 ? 25.095 -3.438 -13.768 1.00 63.97 111 VAL A CA 1
ATOM 878 C C . VAL A 1 111 ? 24.629 -4.772 -13.184 1.00 63.97 111 VAL A C 1
ATOM 880 O O . VAL A 1 111 ? 23.490 -5.186 -13.411 1.00 63.97 111 VAL A O 1
ATOM 883 N N . PRO A 1 112 ? 25.489 -5.444 -12.393 1.00 68.31 112 PRO A N 1
ATOM 884 C CA . PRO A 1 112 ? 25.165 -6.729 -11.788 1.00 68.31 112 PRO A CA 1
ATOM 885 C C . PRO A 1 112 ? 23.939 -6.633 -10.873 1.00 68.31 112 PRO A C 1
ATOM 887 O O . PRO A 1 112 ? 23.705 -5.623 -10.198 1.00 68.31 112 PRO A O 1
ATOM 890 N N . THR A 1 113 ? 23.158 -7.714 -10.838 1.00 65.88 113 THR A N 1
ATOM 891 C CA . THR A 1 113 ? 21.982 -7.846 -9.975 1.00 65.88 113 THR A CA 1
ATOM 892 C C . THR A 1 113 ? 22.407 -7.800 -8.508 1.00 65.88 113 THR A C 1
ATOM 894 O O . THR A 1 113 ? 22.936 -8.778 -7.983 1.00 65.88 113 THR A O 1
ATOM 897 N N . SER A 1 114 ? 22.164 -6.672 -7.843 1.00 67.00 114 SER A N 1
ATOM 898 C CA . SER A 1 114 ? 22.318 -6.520 -6.393 1.00 67.00 114 SER A CA 1
ATOM 899 C C . SER A 1 114 ? 20.968 -6.191 -5.772 1.00 67.00 114 SER A C 1
ATOM 901 O O . SER A 1 114 ? 20.232 -5.352 -6.294 1.00 67.00 114 SER A O 1
ATOM 903 N N . PHE A 1 115 ? 20.653 -6.850 -4.657 1.00 66.12 115 PHE A N 1
ATOM 904 C CA . PHE A 1 115 ? 19.402 -6.645 -3.929 1.00 66.12 115 PHE A CA 1
ATOM 905 C C . PHE A 1 115 ? 19.432 -5.403 -3.036 1.00 66.12 115 PHE A C 1
ATOM 907 O O . PHE A 1 115 ? 18.403 -4.757 -2.843 1.00 66.12 115 PHE A O 1
ATOM 914 N N . PHE A 1 116 ? 20.613 -5.042 -2.536 1.00 70.62 116 PHE A N 1
ATOM 915 C CA . PHE A 1 116 ? 20.812 -3.912 -1.638 1.00 70.62 116 PHE A CA 1
ATOM 916 C C . PHE A 1 116 ? 21.592 -2.802 -2.338 1.00 70.62 116 PHE A C 1
ATOM 918 O O . PHE A 1 116 ? 22.452 -3.057 -3.188 1.00 70.62 116 PHE A O 1
ATOM 925 N N . ARG A 1 117 ? 21.282 -1.557 -1.980 1.00 67.00 117 ARG A N 1
ATOM 926 C CA . ARG A 1 117 ? 22.117 -0.405 -2.325 1.00 67.00 117 ARG A CA 1
ATOM 927 C C . ARG A 1 117 ? 23.459 -0.494 -1.590 1.00 67.00 117 ARG A C 1
ATOM 929 O O . ARG A 1 117 ? 23.511 -1.071 -0.511 1.00 67.00 117 ARG A O 1
ATOM 936 N N . ASP A 1 118 ? 24.504 0.121 -2.142 1.00 66.56 118 ASP A N 1
ATOM 937 C CA . ASP A 1 118 ? 25.845 0.154 -1.530 1.00 66.56 118 ASP A CA 1
ATOM 938 C C . ASP A 1 118 ? 25.848 0.846 -0.149 1.00 66.56 118 ASP A C 1
ATOM 940 O O . ASP A 1 118 ? 26.644 0.510 0.722 1.00 66.56 118 ASP A O 1
ATOM 944 N N . GLU A 1 119 ? 24.876 1.736 0.094 1.00 67.50 119 GLU A N 1
ATOM 945 C CA . GLU A 1 119 ? 24.618 2.392 1.386 1.00 67.50 119 GLU A CA 1
ATOM 946 C C . GLU A 1 119 ? 23.167 2.142 1.857 1.00 67.50 119 GLU A C 1
ATOM 948 O O . GLU A 1 119 ? 22.331 3.053 1.874 1.00 67.50 119 GLU A O 1
ATOM 953 N N . PRO A 1 120 ? 22.821 0.899 2.234 1.00 59.47 120 PRO A N 1
ATOM 954 C CA . PRO A 1 120 ? 21.435 0.486 2.451 1.00 59.47 120 PRO A CA 1
ATOM 955 C C . PRO A 1 120 ? 20.783 1.124 3.686 1.00 59.47 120 PRO A C 1
ATOM 957 O O . PRO A 1 120 ? 19.557 1.190 3.758 1.00 59.47 120 PRO A O 1
ATOM 960 N N . PHE A 1 121 ? 21.596 1.611 4.630 1.00 58.03 121 PHE A N 1
ATOM 961 C CA . PHE A 1 121 ? 21.175 2.255 5.881 1.00 58.03 121 PHE A CA 1
ATOM 962 C C . PHE A 1 121 ? 21.369 3.778 5.881 1.00 58.03 121 PHE A C 1
ATOM 964 O O . PHE A 1 121 ? 21.231 4.416 6.927 1.00 58.03 121 PHE A O 1
ATOM 971 N N . SER A 1 122 ? 21.699 4.377 4.730 1.00 62.69 122 SER A N 1
ATOM 972 C CA . SER A 1 122 ? 21.701 5.836 4.607 1.00 62.69 122 SER A CA 1
ATOM 973 C C . SER A 1 122 ? 20.305 6.383 4.924 1.00 62.69 122 SER A C 1
ATOM 975 O O . SER A 1 122 ? 19.289 5.768 4.589 1.00 62.69 122 SER A O 1
ATOM 977 N N . ASN A 1 123 ? 20.238 7.519 5.623 1.00 65.38 123 ASN A N 1
ATOM 978 C CA . ASN A 1 123 ? 18.992 8.022 6.191 1.00 65.38 123 ASN A CA 1
ATOM 979 C C . ASN A 1 123 ? 18.091 8.619 5.096 1.00 65.38 123 ASN A C 1
ATOM 981 O O . ASN A 1 123 ? 18.081 9.830 4.870 1.00 65.38 123 ASN A O 1
ATOM 985 N N . ALA A 1 124 ? 17.312 7.757 4.433 1.00 63.66 124 ALA A N 1
ATOM 986 C CA . ALA A 1 124 ? 16.388 8.134 3.364 1.00 63.66 124 ALA A CA 1
ATOM 987 C C . ALA A 1 124 ? 15.451 9.286 3.768 1.00 63.66 124 ALA A C 1
ATOM 989 O O . ALA A 1 124 ? 15.091 10.112 2.936 1.00 63.66 124 ALA A O 1
ATOM 990 N N . TYR A 1 125 ? 15.092 9.384 5.053 1.00 57.50 125 TYR A N 1
ATOM 991 C CA . TYR A 1 125 ? 14.246 10.463 5.557 1.00 57.50 125 TYR A CA 1
ATOM 992 C C . TYR A 1 125 ? 14.953 11.816 5.551 1.00 57.50 125 TYR A C 1
ATOM 994 O O . TYR A 1 125 ? 14.329 12.799 5.171 1.00 57.50 125 TYR A O 1
ATOM 1002 N N . ILE A 1 126 ? 16.240 11.877 5.919 1.00 63.25 126 ILE A N 1
ATOM 1003 C CA . ILE A 1 126 ? 17.030 13.115 5.828 1.00 63.25 126 ILE A CA 1
ATOM 1004 C C . ILE A 1 126 ? 17.135 13.549 4.370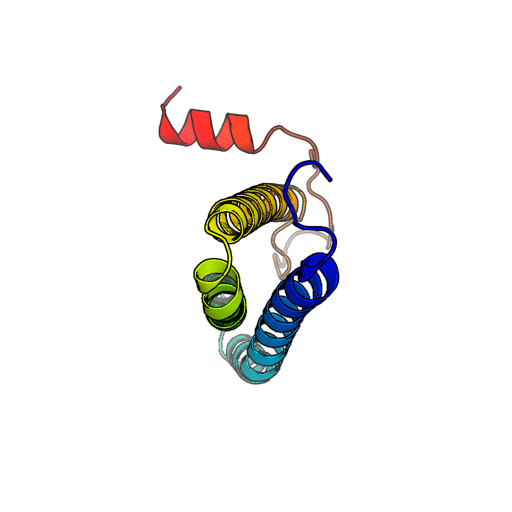 1.00 63.25 126 ILE A C 1
ATOM 1006 O O . ILE A 1 126 ? 16.934 14.722 4.085 1.00 63.25 126 ILE A O 1
ATOM 1010 N N . VAL A 1 127 ? 17.355 12.607 3.448 1.00 61.97 127 VAL A N 1
ATOM 1011 C CA . VAL A 1 127 ? 17.420 12.907 2.011 1.00 61.97 127 VAL A CA 1
ATOM 1012 C C . VAL A 1 127 ? 16.085 13.447 1.501 1.00 61.97 127 VAL A C 1
ATOM 1014 O O . VAL A 1 127 ? 16.075 14.468 0.828 1.00 61.97 127 VAL A O 1
ATOM 1017 N N . ILE A 1 128 ? 14.954 12.823 1.847 1.00 61.75 128 ILE A N 1
ATOM 1018 C CA . ILE A 1 128 ? 13.617 13.292 1.443 1.00 61.75 128 ILE A CA 1
ATOM 1019 C C . ILE A 1 128 ? 13.305 14.664 2.057 1.00 61.75 128 ILE A C 1
ATOM 1021 O O . ILE A 1 128 ? 12.789 15.537 1.365 1.00 61.75 128 ILE A O 1
ATOM 1025 N N . VAL A 1 129 ? 13.636 14.880 3.332 1.00 64.25 129 VAL A N 1
ATOM 1026 C CA . VAL A 1 129 ? 13.445 16.169 4.013 1.00 64.25 129 VAL A CA 1
ATOM 1027 C C . VAL A 1 129 ? 14.331 17.247 3.387 1.00 64.25 129 VAL A C 1
ATOM 1029 O O . VAL A 1 129 ? 13.831 18.322 3.089 1.00 64.25 129 VAL A O 1
ATOM 1032 N N . GLN A 1 130 ? 15.601 16.968 3.098 1.00 68.44 130 GLN A N 1
ATOM 1033 C CA . GLN A 1 130 ? 16.489 17.899 2.390 1.00 68.44 130 GLN A CA 1
ATOM 1034 C C . GLN A 1 130 ? 16.011 18.178 0.959 1.00 68.44 130 GLN A C 1
ATOM 1036 O O . GLN A 1 130 ? 16.102 19.310 0.498 1.00 68.44 130 GLN A O 1
ATOM 1041 N N . LEU A 1 131 ? 15.440 17.185 0.268 1.00 60.88 131 LEU A N 1
ATOM 1042 C CA . LEU A 1 131 ? 14.862 17.373 -1.067 1.00 60.88 131 LEU A CA 1
ATOM 1043 C C . LEU A 1 131 ? 13.621 18.278 -1.045 1.00 60.88 131 LEU A C 1
ATOM 1045 O O . LEU A 1 131 ? 13.388 19.026 -1.989 1.00 60.88 131 LEU A O 1
ATOM 1049 N N . VAL A 1 132 ? 12.805 18.174 0.007 1.00 61.19 132 VAL A N 1
ATOM 1050 C CA . VAL A 1 132 ? 11.549 18.928 0.157 1.00 61.19 132 VAL A CA 1
ATOM 1051 C C . VAL A 1 132 ? 11.787 20.328 0.722 1.00 61.19 132 VAL A C 1
ATOM 1053 O O . VAL A 1 132 ? 11.094 21.263 0.329 1.00 61.19 132 VAL A O 1
ATOM 1056 N N . PHE A 1 133 ? 12.748 20.480 1.631 1.00 71.50 133 PHE A N 1
ATOM 1057 C CA . PHE A 1 133 ? 13.010 21.737 2.336 1.00 71.50 133 PHE A CA 1
ATOM 1058 C C . PHE A 1 133 ? 14.240 22.499 1.826 1.00 71.50 133 PHE A C 1
ATOM 1060 O O . PHE A 1 133 ? 14.468 23.616 2.281 1.00 71.50 133 PHE A O 1
ATOM 1067 N N . GLY A 1 134 ? 14.954 21.954 0.837 1.00 52.03 134 GLY A N 1
ATOM 1068 C CA . GLY A 1 134 ? 16.106 22.590 0.204 1.00 52.03 134 GLY A CA 1
ATOM 1069 C C . GLY A 1 134 ? 17.361 22.560 1.080 1.00 52.03 134 GLY A C 1
ATOM 1070 O O . GLY A 1 134 ? 17.298 22.704 2.300 1.00 52.03 134 GLY A O 1
ATOM 1071 N N . SER A 1 135 ? 18.503 22.340 0.431 1.00 46.22 135 SER A N 1
ATOM 1072 C CA . SER A 1 135 ? 19.853 22.558 0.968 1.00 46.22 135 SER A CA 1
ATOM 1073 C C . SER A 1 135 ? 20.191 24.040 1.053 1.00 46.22 135 SER A C 1
ATOM 1075 O O . SER A 1 135 ? 19.953 24.711 0.019 1.00 46.22 135 SER A O 1
#

Foldseek 3Di:
DVAVCPVVVVLLVVLLVQLVVQLVVQLVVCVVVLVVVVVVDPDPVSSLVVVVVSSVVSNVRSLVSSVVSLVVVCVVPVVSVVVSVVVVVVVVVVVQLLPQQADSDDDPPPDDDDGGDPCSPPDSVVVVCCVVVDD

Sequence (135 aa):
TLLGLRDDFRESLQAIFAGQAGLSVVLAALAPMTRFWYFSSESYRGALLFNAAMFTVATLAGHLVSARYYKVLIARHRHHRIAHRAWLITYALVGIQMGWTLRPFVGSPDVPTSFFRDEPFSNAYIVIVQLVFGS

Secondary structure (DSSP, 8-state):
-TTSTTTSHHHHHHHHHHHHHHHHHHHHHHHHHHHHHHHH---HHHHHHHHHHHHHHHHHHHHHHHHHHHHHHHHH-THHHHHHHHHHHHHHHHHHHHHHHB--SS--TTS---SB-SSTTS-HHHHHHHHHH--

Solvent-accessible surface area (backbone atoms only — not comparable to full-atom values): 7603 Å² total; per-residue (Å²): 115,103,76,64,49,79,81,49,40,64,59,52,50,48,24,52,52,48,12,53,50,41,23,52,53,43,45,60,68,43,45,64,57,55,53,52,49,61,76,73,48,90,50,51,71,56,53,52,53,51,50,52,49,51,53,47,54,18,49,52,50,8,49,54,46,21,49,60,51,42,52,61,50,32,71,76,39,66,65,50,51,55,54,53,50,53,51,54,52,52,50,51,54,52,47,52,48,51,58,63,20,29,40,84,88,69,71,64,91,88,55,83,95,55,69,58,37,100,64,47,80,59,61,60,63,58,54,52,49,39,70,74,70,56,128

pLDDT: mean 79.48, std 12.53, range [46.22, 96.19]